Protein AF-A0A0N8HDE0-F1 (afdb_monomer_lite)

Organism: Pseudomonas putida (NCBI:txid303)

Sequence (172 aa):
MARAAINILGDGSIINITSIGKADITVEHPSPGQYLVVGTLGMCPPPEGWGYVINQMDAGATVATSFADGVLLVSVAKDGEPADLLHSITLHVSVEDLPPPDLPPPQEPEPADALALAHAEIAQRRAVADAAIIPLQDAVDLGIATDAEVGLMTEWKLYRVALNRLPDQPGF

Foldseek 3Di:
DWKKKWKAWLVRDTPDIDTQADDPWGWDDPDAQKIKIAQFPEADDPPRGDFKDADPQQVQKDWDWDDDPRIIIIGIDHPRHRHTHPTIMMTITHHHHHDDPPDPDPPPPPPPPVVVVLVVVLVVLLVVLVVLLVVLVVCVVVVNHDPVSVVVNVVSVVVNVVSVCVVVDPPD

Radius of gyration: 37.99 Å; chains: 1; bounding box: 84×32×85 Å

InterPro domains:
  IPR003458 Bacteriophage T4, Gp38, tail fibre assembly [PF02413] (108-166)

Structure (mmCIF, N/CA/C/O backbone):
data_AF-A0A0N8HDE0-F1
#
_entry.id   AF-A0A0N8HDE0-F1
#
loop_
_atom_site.group_PDB
_atom_site.id
_atom_site.type_symbol
_atom_site.label_atom_id
_atom_site.label_alt_id
_atom_site.label_comp_id
_atom_site.label_asym_id
_atom_site.label_entity_id
_atom_site.label_seq_id
_atom_site.pdbx_PDB_ins_code
_atom_site.Cartn_x
_atom_site.Cartn_y
_atom_site.Cartn_z
_atom_site.occupancy
_atom_site.B_iso_or_equiv
_atom_site.auth_seq_id
_atom_site.auth_comp_id
_atom_site.auth_asym_id
_atom_site.auth_atom_id
_atom_site.pdbx_PDB_model_num
ATOM 1 N N . MET A 1 1 ? -13.502 -5.953 2.171 1.00 86.94 1 MET A N 1
ATOM 2 C CA . MET A 1 1 ? -13.744 -5.554 3.568 1.00 86.94 1 MET A CA 1
ATOM 3 C C . MET A 1 1 ? -12.411 -5.592 4.274 1.00 86.94 1 MET A C 1
ATOM 5 O O . MET A 1 1 ? -11.673 -6.561 4.106 1.00 86.94 1 MET A O 1
ATOM 9 N N . ALA A 1 2 ? -12.109 -4.548 5.030 1.00 94.00 2 ALA A N 1
ATOM 10 C CA . ALA A 1 2 ? -10.831 -4.370 5.696 1.00 94.00 2 ALA A CA 1
ATOM 11 C C . ALA A 1 2 ? -11.003 -4.621 7.198 1.00 94.00 2 ALA A C 1
ATOM 13 O O . ALA A 1 2 ? -12.112 -4.525 7.725 1.00 94.00 2 ALA A O 1
ATOM 14 N N . ARG A 1 3 ? -9.915 -4.934 7.905 1.00 96.38 3 ARG A N 1
ATOM 15 C CA . ARG A 1 3 ? -9.951 -5.073 9.367 1.00 96.38 3 ARG A CA 1
ATOM 16 C C . ARG A 1 3 ? -9.748 -3.724 10.054 1.00 96.38 3 ARG A C 1
ATOM 18 O O . ARG A 1 3 ? -8.914 -2.921 9.630 1.00 96.38 3 ARG A O 1
ATOM 25 N N . ALA A 1 4 ? -10.434 -3.532 11.169 1.00 97.56 4 ALA A N 1
ATOM 26 C CA . ALA A 1 4 ? -10.153 -2.475 12.122 1.00 97.56 4 ALA A CA 1
ATOM 27 C C . ALA A 1 4 ? -10.125 -3.039 13.546 1.00 97.56 4 ALA A C 1
ATOM 29 O O . ALA A 1 4 ? -10.842 -3.982 13.876 1.00 97.56 4 ALA A O 1
ATOM 30 N N . ALA A 1 5 ? -9.280 -2.451 14.385 1.00 97.50 5 ALA A N 1
ATOM 31 C CA . ALA A 1 5 ? -9.279 -2.656 15.822 1.00 97.50 5 ALA A CA 1
ATOM 32 C C . ALA A 1 5 ? -9.761 -1.368 16.495 1.00 97.50 5 ALA A C 1
ATOM 34 O O . ALA A 1 5 ? -9.194 -0.299 16.256 1.00 97.50 5 ALA A O 1
ATOM 35 N N . ILE A 1 6 ? -10.802 -1.467 17.317 1.00 97.88 6 ILE A N 1
ATOM 36 C CA . ILE A 1 6 ? -11.369 -0.339 18.065 1.00 97.88 6 ILE A CA 1
ATOM 37 C C . ILE A 1 6 ? -11.147 -0.611 19.541 1.00 97.88 6 ILE A C 1
ATOM 39 O O . ILE A 1 6 ? -11.525 -1.678 20.016 1.00 97.88 6 ILE A O 1
ATOM 43 N N . ASN A 1 7 ? -10.571 0.343 20.267 1.00 97.94 7 ASN A N 1
ATOM 44 C CA . ASN A 1 7 ? -10.440 0.246 21.715 1.00 97.94 7 ASN A CA 1
ATOM 45 C C . ASN A 1 7 ? -11.436 1.196 22.393 1.00 97.94 7 ASN A C 1
ATOM 47 O O . ASN A 1 7 ? -11.381 2.406 22.164 1.00 97.94 7 ASN A O 1
ATOM 51 N N . ILE A 1 8 ? -12.347 0.640 23.189 1.00 97.75 8 ILE A N 1
ATOM 52 C CA . ILE A 1 8 ? -13.500 1.320 23.788 1.00 97.75 8 ILE A CA 1
ATOM 53 C C . ILE A 1 8 ? -13.376 1.241 25.313 1.00 97.75 8 ILE A C 1
ATOM 55 O O . ILE A 1 8 ? -13.106 0.168 25.854 1.00 97.75 8 ILE A O 1
ATOM 59 N N . LEU A 1 9 ? -13.559 2.368 25.998 1.00 97.75 9 LEU A N 1
ATOM 60 C CA . LEU A 1 9 ? -13.612 2.457 27.457 1.00 97.75 9 LEU A CA 1
ATOM 61 C C . LEU A 1 9 ? -14.966 1.995 28.007 1.00 97.75 9 LEU A C 1
ATOM 63 O O . LEU A 1 9 ? -15.966 1.938 27.295 1.00 97.75 9 LEU A O 1
ATOM 67 N N . GLY A 1 10 ? -15.010 1.718 29.308 1.00 94.75 10 GLY A N 1
ATOM 68 C CA . GLY A 1 10 ? -16.243 1.341 30.002 1.00 94.75 10 GLY A CA 1
ATOM 69 C C . GLY A 1 10 ? -17.391 2.342 29.908 1.00 94.75 10 GLY A C 1
ATOM 70 O O . GLY A 1 10 ? -18.542 1.926 29.907 1.00 94.75 10 GLY A O 1
ATOM 71 N N . ASP A 1 11 ? -17.096 3.631 29.749 1.00 95.62 11 ASP A N 1
ATOM 72 C CA . ASP A 1 11 ? -18.089 4.695 29.553 1.00 95.62 11 ASP A CA 1
ATOM 73 C C . ASP A 1 11 ? -18.560 4.840 28.088 1.00 95.62 11 ASP A C 1
ATOM 75 O O . ASP A 1 11 ? -19.358 5.722 27.776 1.00 95.62 11 ASP A O 1
ATOM 79 N N . GLY A 1 12 ? -18.050 3.997 27.182 1.00 94.75 12 GLY A N 1
ATOM 80 C CA . GLY A 1 12 ? -18.337 4.026 25.748 1.00 94.75 12 GLY A CA 1
ATOM 81 C C . GLY A 1 12 ? -17.418 4.933 24.927 1.00 94.75 12 GLY A C 1
ATOM 82 O O . GLY A 1 12 ? -17.517 4.939 23.700 1.00 94.75 12 GLY A O 1
ATOM 83 N N . SER A 1 13 ? -16.495 5.666 25.556 1.00 97.19 13 SER A N 1
ATOM 84 C CA . SER A 1 13 ? -15.549 6.528 24.845 1.00 97.19 13 SER A CA 1
ATOM 85 C C . SER A 1 13 ? -14.546 5.707 24.025 1.00 97.19 13 SER A C 1
ATOM 87 O O . SER A 1 13 ? -13.950 4.746 24.513 1.00 97.19 13 SER A O 1
ATOM 89 N N . ILE A 1 14 ? -14.297 6.110 22.777 1.00 97.81 14 ILE A N 1
ATOM 90 C CA . ILE A 1 14 ? -13.273 5.488 21.926 1.00 97.81 14 ILE A CA 1
ATOM 91 C C . ILE A 1 14 ? -11.894 6.047 22.300 1.00 97.81 14 ILE A C 1
ATOM 93 O O . ILE A 1 14 ? -11.665 7.252 22.224 1.00 97.81 14 ILE A O 1
ATOM 97 N N . ILE A 1 15 ? -10.950 5.169 22.649 1.00 96.88 15 ILE A N 1
ATOM 98 C CA . ILE A 1 15 ? -9.550 5.541 22.915 1.00 96.88 15 ILE A CA 1
ATOM 99 C C . ILE A 1 15 ? -8.810 5.767 21.598 1.00 96.88 15 ILE A C 1
ATOM 101 O O . ILE A 1 15 ? -8.113 6.762 21.420 1.00 96.88 15 ILE A O 1
ATOM 105 N N . ASN A 1 16 ? -8.901 4.790 20.696 1.00 97.69 16 ASN A N 1
ATOM 106 C CA . ASN A 1 16 ? -8.298 4.841 19.372 1.00 97.69 16 ASN A CA 1
ATOM 107 C C . ASN A 1 16 ? -8.962 3.833 18.429 1.00 97.69 16 ASN A C 1
ATOM 109 O O . ASN A 1 16 ? -9.565 2.848 18.864 1.00 97.69 16 ASN A O 1
ATOM 113 N N . ILE A 1 17 ? -8.790 4.088 17.134 1.00 97.75 17 ILE A N 1
ATOM 114 C CA . ILE A 1 17 ? -9.166 3.193 16.043 1.00 97.75 17 ILE A CA 1
ATOM 115 C C . ILE A 1 17 ? -7.909 2.948 15.213 1.00 97.75 17 ILE A C 1
ATOM 117 O O . ILE A 1 17 ? -7.286 3.889 14.724 1.00 97.75 17 ILE A O 1
ATOM 121 N N . THR A 1 18 ? -7.549 1.681 15.030 1.00 97.31 18 THR A N 1
ATOM 122 C CA . THR A 1 18 ? -6.511 1.258 14.085 1.00 97.31 18 THR A CA 1
ATOM 123 C C . THR A 1 18 ? -7.186 0.538 12.925 1.00 97.31 18 THR A C 1
ATOM 125 O O . THR A 1 18 ? -7.630 -0.595 13.090 1.00 97.31 18 THR A O 1
ATOM 128 N N . SER A 1 19 ? -7.278 1.174 11.757 1.00 96.50 19 SER A N 1
ATOM 129 C CA . SER A 1 19 ? -7.999 0.643 10.591 1.00 96.50 19 SER A CA 1
ATOM 130 C C . SER A 1 19 ? -7.117 0.608 9.344 1.00 96.50 19 SER A C 1
ATOM 132 O O . SER A 1 19 ? -6.307 1.508 9.131 1.00 96.50 19 SER A O 1
ATOM 134 N N . ILE A 1 20 ? -7.293 -0.427 8.518 1.00 94.94 20 ILE A N 1
ATOM 135 C CA . ILE A 1 20 ? -6.782 -0.475 7.134 1.00 94.94 20 ILE A CA 1
ATOM 136 C C . ILE A 1 20 ? -7.874 -0.155 6.093 1.00 94.94 20 ILE A C 1
ATOM 138 O O . ILE A 1 20 ? -7.618 -0.218 4.894 1.00 94.94 20 ILE A O 1
ATOM 142 N N . GLY A 1 21 ? -9.089 0.160 6.546 1.00 95.06 21 GLY A N 1
ATOM 143 C CA . GLY A 1 21 ? -10.229 0.574 5.727 1.00 95.06 21 GLY A CA 1
ATOM 144 C C . GLY A 1 21 ? -10.769 1.932 6.174 1.00 95.06 21 GLY A C 1
ATOM 145 O O . GLY A 1 21 ? -10.046 2.736 6.767 1.00 95.06 21 GLY A O 1
ATOM 146 N N . LYS A 1 22 ? -12.056 2.188 5.922 1.00 94.81 22 LYS A N 1
ATOM 147 C CA . LYS A 1 22 ? -12.746 3.345 6.506 1.00 94.81 22 LYS A CA 1
ATOM 148 C C . LYS A 1 22 ? -12.681 3.291 8.037 1.00 94.81 22 LYS A C 1
ATOM 150 O O . LYS A 1 22 ? -12.619 2.216 8.637 1.00 94.81 22 LYS A O 1
ATOM 155 N N . ALA A 1 23 ? -12.657 4.461 8.665 1.00 93.88 23 ALA A N 1
ATOM 156 C CA . ALA A 1 23 ? -12.515 4.610 10.116 1.00 93.88 23 ALA A CA 1
ATOM 157 C C . ALA A 1 23 ? -13.591 5.526 10.725 1.00 93.88 23 ALA A C 1
ATOM 159 O O . ALA A 1 23 ? -13.436 5.987 11.853 1.00 93.88 23 ALA A O 1
ATOM 160 N N . ASP A 1 24 ? -14.682 5.766 9.991 1.00 95.12 24 ASP A N 1
ATOM 161 C CA . ASP A 1 24 ? -15.841 6.540 10.441 1.00 95.12 24 ASP A CA 1
ATOM 162 C C . ASP A 1 24 ? -16.698 5.686 11.390 1.00 95.12 24 ASP A C 1
ATOM 164 O O . ASP A 1 24 ? -17.777 5.216 11.034 1.00 95.12 24 ASP A O 1
ATOM 168 N N . ILE A 1 25 ? -16.161 5.411 12.580 1.00 96.81 25 ILE A N 1
ATOM 169 C CA . ILE A 1 25 ? -16.761 4.524 13.578 1.00 96.81 25 ILE A CA 1
ATOM 170 C C . ILE A 1 25 ? -17.173 5.339 14.798 1.00 96.81 25 ILE A C 1
ATOM 172 O O . ILE A 1 25 ? -16.383 6.118 15.333 1.00 96.81 25 ILE A O 1
ATOM 176 N N . THR A 1 26 ? -18.400 5.128 15.261 1.00 97.62 26 THR A N 1
ATOM 177 C CA . THR A 1 26 ? -18.936 5.753 16.472 1.00 97.62 26 THR A CA 1
ATOM 178 C C . THR A 1 26 ? -19.421 4.692 17.449 1.00 97.62 26 THR A C 1
ATOM 180 O O . THR A 1 26 ? -19.743 3.567 17.065 1.00 97.62 26 THR A O 1
ATOM 183 N N . VAL A 1 27 ? -19.446 5.049 18.732 1.00 97.88 27 VAL A N 1
ATOM 184 C CA . VAL A 1 27 ? -19.963 4.193 19.800 1.00 97.88 27 VAL A CA 1
ATOM 185 C C . VAL A 1 27 ? -21.004 4.980 20.578 1.00 97.88 27 VAL A C 1
ATOM 187 O O . VAL A 1 27 ? -20.720 6.075 21.059 1.00 97.88 27 VAL A O 1
ATOM 190 N N . GLU A 1 28 ? -22.202 4.419 20.701 1.00 97.31 28 GLU A N 1
ATOM 191 C CA . GLU A 1 28 ? -23.229 4.908 21.617 1.00 97.31 28 GLU A CA 1
ATOM 192 C C . GLU A 1 28 ? -23.335 3.972 22.821 1.00 97.31 28 GLU A C 1
ATOM 194 O O . GLU A 1 28 ? -23.277 2.749 22.688 1.00 97.31 28 GLU A O 1
ATOM 199 N N . HIS A 1 29 ? -23.519 4.553 24.003 1.00 96.44 29 HIS A N 1
ATOM 200 C CA . HIS A 1 29 ? -23.634 3.824 25.259 1.00 96.44 29 HIS A CA 1
ATOM 201 C C . HIS A 1 29 ? -24.978 4.159 25.933 1.00 96.44 29 HIS A C 1
ATOM 203 O O . HIS A 1 29 ? -25.057 5.089 26.738 1.00 96.44 29 HIS A O 1
ATOM 209 N N . PRO A 1 30 ? -26.078 3.481 25.546 1.00 95.81 30 PRO A N 1
ATOM 210 C CA . PRO A 1 30 ? -27.426 3.847 25.989 1.00 95.81 30 PRO A CA 1
ATOM 211 C C . PRO A 1 30 ? -27.754 3.406 27.423 1.00 95.81 30 PRO A C 1
ATOM 213 O O . PRO A 1 30 ? -28.665 3.956 28.043 1.00 95.81 30 PRO A O 1
ATOM 216 N N . SER A 1 31 ? -27.068 2.388 27.943 1.00 95.4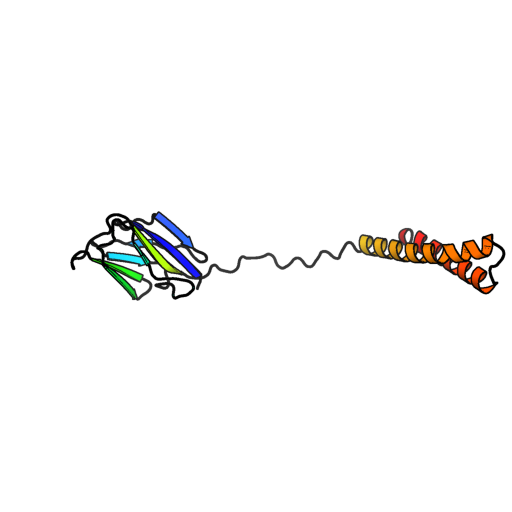4 31 SER A N 1
ATOM 217 C CA . SER A 1 31 ? -27.312 1.826 29.273 1.00 95.44 31 SER A CA 1
ATOM 218 C C . SER A 1 31 ? -26.120 0.982 29.727 1.00 95.44 31 SER A C 1
ATOM 220 O O . SER A 1 31 ? -25.397 0.491 28.856 1.00 95.44 31 SER A O 1
ATOM 222 N N . PRO A 1 32 ? -25.979 0.705 31.037 1.00 95.69 32 PRO A N 1
ATOM 223 C CA . PRO A 1 32 ? -24.890 -0.113 31.555 1.00 95.69 32 PRO A CA 1
ATOM 224 C C . PRO A 1 32 ? -24.714 -1.431 30.800 1.00 95.69 32 PRO A C 1
ATOM 226 O O . PRO A 1 32 ? -25.682 -2.154 30.541 1.00 95.69 32 PRO A O 1
ATOM 229 N N . GLY A 1 33 ? -23.474 -1.722 30.425 1.00 94.50 33 GLY A N 1
ATOM 230 C CA . GLY A 1 33 ? -23.085 -2.918 29.698 1.00 94.50 33 GLY A CA 1
ATOM 231 C C . GLY A 1 33 ? -23.576 -2.982 28.252 1.00 94.50 33 GLY A C 1
ATOM 232 O O . GLY A 1 33 ? -23.495 -4.046 27.657 1.00 94.50 33 GLY A O 1
ATOM 233 N N . GLN A 1 34 ? -24.106 -1.911 27.658 1.00 97.50 34 GLN A N 1
ATOM 234 C CA . GLN A 1 34 ? -24.530 -1.905 26.252 1.00 97.50 34 GLN A CA 1
ATOM 235 C C . GLN A 1 34 ? -23.701 -0.900 25.455 1.00 97.50 34 GLN A C 1
ATOM 237 O O . GLN A 1 34 ? -23.714 0.293 25.750 1.00 97.50 34 GLN A O 1
ATOM 242 N N . TYR A 1 35 ? -23.014 -1.373 24.419 1.00 97.94 35 TYR A N 1
ATOM 243 C CA . TYR A 1 35 ? -22.215 -0.542 23.520 1.00 97.94 35 TYR A CA 1
ATOM 244 C C . TYR A 1 35 ? -22.668 -0.790 22.081 1.00 97.94 35 TYR A C 1
ATOM 246 O O . TYR A 1 35 ? -22.555 -1.903 21.566 1.00 97.94 35 TYR A O 1
ATOM 254 N N . LEU A 1 36 ? -23.211 0.240 21.437 1.00 98.06 36 LEU A N 1
ATOM 255 C CA . LEU A 1 36 ? -23.675 0.203 20.054 1.00 98.06 36 LEU A CA 1
ATOM 256 C C . LEU A 1 36 ? -22.585 0.777 19.155 1.00 98.06 36 LEU A C 1
ATOM 258 O O . LEU A 1 36 ? -22.363 1.985 19.139 1.00 98.06 36 LEU A O 1
ATOM 262 N N . VAL A 1 37 ? -21.896 -0.086 18.417 1.00 98.06 37 VAL A N 1
ATOM 263 C CA . VAL A 1 37 ? -20.796 0.308 17.534 1.00 98.06 37 VAL A CA 1
ATOM 264 C C . VAL A 1 37 ? -21.316 0.438 16.103 1.00 98.06 37 VAL A C 1
ATOM 266 O O . VAL A 1 37 ? -21.734 -0.545 15.488 1.00 98.06 37 VAL A O 1
ATOM 269 N N . VAL A 1 38 ? -21.282 1.653 15.562 1.00 97.88 38 VAL A N 1
ATOM 270 C CA . VAL A 1 38 ? -21.808 2.009 14.234 1.00 97.88 38 VAL A CA 1
ATOM 271 C C . VAL A 1 38 ? -20.654 2.338 13.289 1.00 97.88 38 VAL A C 1
ATOM 273 O O . VAL A 1 38 ? -19.597 2.778 13.728 1.00 97.88 38 VAL A O 1
ATOM 276 N N . GLY A 1 39 ? -20.834 2.107 11.985 1.00 96.00 39 GLY A N 1
ATOM 277 C CA . GLY A 1 39 ? -19.775 2.301 10.982 1.00 96.00 39 GLY A CA 1
ATOM 278 C C . GLY A 1 39 ? -18.890 1.066 10.779 1.00 96.00 39 GLY A C 1
ATOM 279 O O . GLY A 1 39 ? -17.828 1.142 10.165 1.00 96.00 39 GLY A O 1
ATOM 280 N N . THR A 1 40 ? -19.337 -0.086 11.286 1.00 97.06 40 THR A N 1
ATOM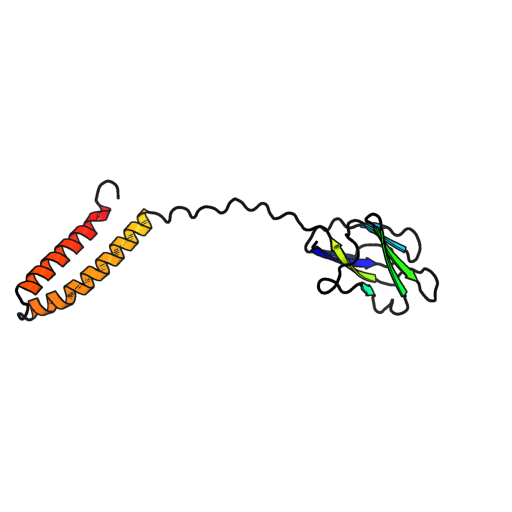 281 C CA . THR A 1 40 ? -18.688 -1.389 11.094 1.00 97.06 40 THR A CA 1
ATOM 282 C C . THR A 1 40 ? -19.561 -2.308 10.242 1.00 97.06 40 THR A C 1
ATOM 284 O O . THR A 1 40 ? -20.758 -2.090 10.074 1.00 97.06 40 THR A O 1
ATOM 287 N N . LEU A 1 41 ? -18.957 -3.374 9.726 1.00 97.38 41 LEU A N 1
ATOM 288 C CA . LEU A 1 41 ? -19.612 -4.486 9.037 1.00 97.38 41 LEU A CA 1
ATOM 289 C C . LEU A 1 41 ? -19.718 -5.719 9.959 1.00 97.38 41 LEU A C 1
ATOM 291 O O . LEU A 1 41 ? -19.732 -6.853 9.484 1.00 97.38 41 LEU A O 1
ATOM 295 N N . GLY A 1 42 ? -19.738 -5.498 11.279 1.00 97.00 42 GLY A N 1
ATOM 296 C CA . GLY A 1 42 ? -19.736 -6.543 12.301 1.00 97.00 42 GLY A CA 1
ATOM 297 C C . GLY A 1 42 ? -18.336 -7.018 12.702 1.00 97.00 42 GLY A C 1
ATOM 298 O O . GLY A 1 42 ? -17.326 -6.378 12.404 1.00 97.00 42 GLY A O 1
ATOM 299 N N . MET A 1 43 ? -18.273 -8.148 13.414 1.00 97.44 43 MET A N 1
ATOM 300 C CA . MET A 1 43 ? -17.009 -8.732 13.881 1.00 97.44 43 MET A CA 1
ATOM 301 C C . MET A 1 43 ? -16.156 -9.226 12.708 1.00 97.44 43 MET A C 1
ATOM 303 O O . MET A 1 43 ? -16.660 -9.861 11.781 1.00 97.44 43 MET A O 1
ATOM 307 N N . CYS A 1 44 ? -14.850 -8.970 12.769 1.00 97.31 44 CYS A N 1
ATOM 308 C CA . CYS A 1 44 ? -13.910 -9.439 11.759 1.00 97.31 44 CYS A CA 1
ATOM 309 C C . CYS A 1 44 ? -13.645 -10.944 11.946 1.00 97.31 44 CYS A C 1
ATOM 311 O O . CYS A 1 44 ? -13.228 -11.345 13.041 1.00 97.31 44 CYS A O 1
ATOM 313 N N . PRO A 1 45 ? -13.889 -11.787 10.927 1.00 94.69 45 PRO A N 1
ATOM 314 C CA . PRO A 1 45 ? -13.660 -13.222 11.028 1.00 94.69 45 PRO A CA 1
ATOM 315 C C . PRO A 1 45 ? -12.156 -13.569 11.011 1.00 94.69 45 PRO A C 1
ATOM 317 O O . PRO A 1 45 ? -11.346 -12.779 10.527 1.00 94.69 45 PRO A O 1
ATOM 320 N N . PRO A 1 46 ? -11.759 -14.756 11.504 1.00 93.31 46 PRO A N 1
ATOM 321 C CA . PRO A 1 46 ? -10.396 -15.262 11.342 1.00 93.31 46 PRO A CA 1
ATOM 322 C C . PRO A 1 46 ? -10.036 -15.540 9.869 1.00 93.31 46 PRO A C 1
ATOM 324 O O . PRO A 1 46 ? -10.904 -16.017 9.132 1.00 93.31 46 PRO A O 1
ATOM 327 N N . PRO A 1 47 ? -8.758 -15.375 9.462 1.00 93.25 47 PRO A N 1
ATOM 328 C CA . PRO A 1 47 ? -7.602 -14.992 10.286 1.00 93.25 47 PRO A CA 1
ATOM 329 C C . PRO A 1 47 ? -7.439 -13.481 10.530 1.00 93.25 47 PRO A C 1
ATOM 331 O O . PRO A 1 47 ? -6.573 -13.089 11.312 1.00 93.25 47 PRO A O 1
ATOM 334 N N . GLU A 1 48 ? -8.225 -12.623 9.880 1.00 90.88 48 GLU A N 1
ATOM 335 C CA . GLU A 1 48 ? -8.062 -11.165 9.940 1.00 90.88 48 GLU A CA 1
ATOM 336 C C . GLU A 1 48 ? -8.495 -10.562 11.289 1.00 90.88 48 GLU A C 1
ATOM 338 O O . GLU A 1 48 ? -7.983 -9.513 11.702 1.00 90.88 48 GLU A O 1
ATOM 343 N N . GLY A 1 49 ? -9.398 -11.243 11.997 1.00 89.88 49 GLY A N 1
ATOM 344 C CA . GLY A 1 49 ? -9.850 -10.913 13.342 1.0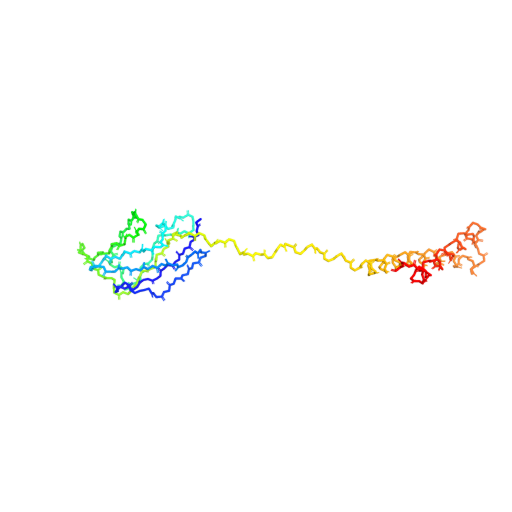0 89.88 49 GLY A CA 1
ATOM 345 C C . GLY A 1 49 ? -9.920 -12.121 14.274 1.00 89.88 49 GLY A C 1
ATOM 346 O O . GLY A 1 49 ? -9.934 -13.275 13.856 1.00 89.88 49 GLY A O 1
ATOM 347 N N . TRP A 1 50 ? -9.959 -11.842 15.574 1.00 93.38 50 TRP A N 1
ATOM 348 C CA . TRP A 1 50 ? -10.005 -12.854 16.638 1.00 93.38 50 TRP A CA 1
ATOM 349 C C . TRP A 1 50 ? -11.071 -12.545 17.695 1.00 93.38 50 TRP A C 1
ATOM 351 O O . TRP A 1 50 ? -10.971 -12.965 18.845 1.00 93.38 50 TRP A O 1
ATOM 361 N N . GLY A 1 51 ? -12.105 -11.796 17.311 1.00 95.44 51 GLY A N 1
ATOM 362 C CA . GLY A 1 51 ? -13.162 -11.387 18.225 1.00 95.44 51 GLY A CA 1
ATOM 363 C C . GLY A 1 51 ? -12.767 -10.148 19.024 1.00 95.44 51 GLY A C 1
ATOM 364 O O . GLY A 1 51 ? -12.617 -9.065 18.463 1.00 95.44 51 GLY A O 1
ATOM 365 N N . TYR A 1 52 ? -12.635 -10.292 20.338 1.00 96.44 52 TYR A N 1
ATOM 366 C CA . TYR A 1 52 ? -12.374 -9.176 21.240 1.00 96.44 52 TYR A CA 1
ATOM 367 C C . TYR A 1 52 ? -11.357 -9.541 22.323 1.00 96.44 52 TYR A C 1
ATOM 369 O O . TYR A 1 52 ? -11.128 -10.712 22.621 1.00 96.44 52 TYR A O 1
ATOM 377 N N . VAL A 1 53 ? -10.760 -8.520 22.932 1.00 96.31 53 VAL A N 1
ATOM 378 C CA . VAL A 1 53 ? -9.855 -8.638 24.079 1.00 96.31 53 VAL A CA 1
ATOM 379 C C . VAL A 1 53 ? -10.301 -7.640 25.139 1.00 96.31 53 VAL A C 1
ATOM 381 O O . VAL A 1 53 ? -10.404 -6.453 24.849 1.00 96.31 53 VAL A O 1
ATOM 384 N N . ILE A 1 54 ? -10.563 -8.105 26.357 1.00 96.31 54 ILE A N 1
ATOM 385 C CA . ILE A 1 54 ? -10.894 -7.245 27.503 1.00 96.31 54 ILE A CA 1
ATOM 386 C C . ILE A 1 54 ? -9.650 -6.981 28.349 1.00 96.31 54 ILE A C 1
ATOM 388 O O . ILE A 1 54 ? -8.739 -7.813 28.408 1.00 96.31 54 ILE A O 1
ATOM 392 N N . ASN A 1 55 ? -9.599 -5.829 29.013 1.00 96.75 55 ASN A N 1
ATOM 393 C CA . ASN A 1 55 ? -8.530 -5.538 29.958 1.00 96.75 55 ASN A CA 1
ATOM 394 C C . ASN A 1 55 ? -8.544 -6.529 31.140 1.00 96.75 55 ASN A C 1
ATOM 396 O O . ASN A 1 55 ? -9.588 -7.043 31.531 1.00 96.75 55 ASN A O 1
ATOM 400 N N . GLN A 1 56 ? -7.388 -6.774 31.765 1.00 95.44 56 GLN A N 1
ATOM 401 C CA . GLN A 1 56 ? -7.284 -7.665 32.925 1.00 95.44 56 GLN A CA 1
ATOM 402 C C . GLN A 1 56 ? -8.152 -7.214 34.114 1.00 95.44 56 GLN A C 1
ATOM 404 O O . GLN A 1 56 ? -8.638 -8.060 34.864 1.00 95.44 56 GLN A O 1
ATOM 409 N N . MET A 1 57 ? -8.381 -5.906 34.281 1.00 94.44 57 MET A N 1
ATOM 410 C CA . MET A 1 57 ? -9.306 -5.386 35.299 1.00 94.44 57 MET A CA 1
ATOM 411 C C . MET A 1 57 ? -10.751 -5.859 35.080 1.00 94.44 57 MET A C 1
ATOM 413 O O . MET A 1 57 ? -11.523 -5.936 36.034 1.00 94.44 57 MET A O 1
ATOM 417 N N . ASP A 1 58 ? -11.081 -6.250 33.851 1.00 94.69 58 ASP A N 1
ATOM 418 C CA . ASP A 1 58 ? -12.405 -6.675 33.412 1.00 94.69 58 ASP A CA 1
ATOM 419 C C . ASP A 1 58 ? -12.549 -8.200 33.319 1.00 94.69 58 ASP A C 1
ATOM 421 O O . ASP A 1 58 ? -13.575 -8.682 32.862 1.00 94.69 58 ASP A O 1
ATOM 425 N N . ALA A 1 59 ? -11.572 -8.992 33.780 1.00 89.56 59 ALA A N 1
ATOM 426 C CA . ALA A 1 59 ? -11.518 -10.448 33.565 1.00 89.56 59 ALA A CA 1
ATOM 427 C C . ALA A 1 59 ? -12.737 -11.263 34.067 1.00 89.56 59 ALA A C 1
ATOM 429 O O . ALA A 1 59 ? -12.879 -12.428 33.704 1.00 89.56 59 ALA A O 1
ATOM 430 N N . GLY A 1 60 ? -13.604 -10.679 34.903 1.00 89.56 60 GLY A N 1
ATOM 431 C CA . GLY A 1 60 ? -14.867 -11.283 35.354 1.00 89.56 60 GLY A CA 1
ATOM 432 C C . GLY A 1 60 ? -16.097 -10.907 34.517 1.00 89.56 60 GLY A C 1
ATOM 433 O O . GLY A 1 60 ? -17.199 -11.345 34.834 1.00 89.56 60 GLY A O 1
ATOM 434 N N . ALA A 1 61 ? -15.934 -10.073 33.491 1.00 93.75 61 ALA A N 1
ATOM 435 C CA . ALA A 1 61 ? -17.007 -9.667 32.602 1.00 93.75 61 ALA A CA 1
ATOM 436 C C . ALA A 1 61 ? -17.225 -10.708 31.496 1.00 93.75 61 ALA A C 1
ATOM 438 O O . ALA A 1 61 ? -16.290 -11.230 30.886 1.00 93.75 61 ALA A O 1
ATOM 439 N N . THR A 1 62 ? -18.489 -10.984 31.216 1.00 96.19 62 THR A N 1
ATOM 440 C CA . THR A 1 62 ? -18.936 -11.764 30.063 1.00 96.19 62 THR A CA 1
ATOM 441 C C . THR A 1 62 ? -19.331 -10.807 28.952 1.00 96.19 62 THR A C 1
ATOM 443 O O . THR A 1 62 ? -19.972 -9.793 29.217 1.00 96.19 62 THR A O 1
ATOM 446 N N . VAL A 1 63 ? -18.933 -11.111 27.717 1.00 97.00 63 VAL A N 1
ATOM 447 C CA . VAL A 1 63 ? -19.211 -10.265 26.553 1.00 97.00 63 VAL A CA 1
ATOM 448 C C . VAL A 1 63 ? -19.948 -11.090 25.507 1.00 97.00 63 VAL A C 1
ATOM 450 O O . VAL A 1 63 ? -19.505 -12.176 25.134 1.00 97.00 63 VAL A O 1
ATOM 453 N N . ALA A 1 64 ? -21.064 -10.563 25.023 1.00 96.75 64 ALA A N 1
ATOM 454 C CA . ALA A 1 64 ? -21.813 -11.089 23.894 1.00 96.75 64 ALA A CA 1
ATOM 455 C C . ALA A 1 64 ? -21.828 -10.047 22.773 1.00 96.75 64 ALA A C 1
ATOM 457 O O . ALA A 1 64 ? -21.900 -8.847 23.031 1.00 96.75 64 ALA A O 1
ATOM 458 N N . THR A 1 65 ? -21.764 -10.500 21.521 1.00 97.00 65 THR A N 1
ATOM 459 C CA . THR A 1 65 ? -21.817 -9.612 20.353 1.00 97.00 65 THR A CA 1
ATOM 460 C C . THR A 1 65 ? -22.927 -10.049 19.409 1.00 97.00 65 THR A C 1
ATOM 462 O O . THR A 1 65 ? -23.160 -11.243 19.220 1.00 97.00 65 THR A O 1
ATOM 465 N N . SER A 1 66 ? -23.624 -9.082 18.823 1.00 97.12 66 SER A N 1
ATOM 466 C CA . SER A 1 66 ? -24.611 -9.313 17.770 1.00 97.12 66 SER A CA 1
ATOM 467 C C . SER A 1 66 ? -24.552 -8.172 16.764 1.00 97.12 66 SER A C 1
ATOM 469 O O . SER A 1 66 ? -24.295 -7.031 17.135 1.00 97.12 66 SER A O 1
ATOM 471 N N . PHE A 1 67 ? -24.746 -8.476 15.486 1.00 97.75 67 PHE A N 1
ATOM 472 C CA . PHE A 1 67 ? -24.718 -7.478 14.424 1.00 97.75 67 PHE A CA 1
ATOM 473 C C . PHE A 1 67 ? -26.033 -7.522 13.657 1.00 97.75 67 PHE A C 1
ATOM 475 O O . PHE A 1 67 ? -26.408 -8.574 13.137 1.00 97.75 67 PHE A O 1
ATOM 482 N N . ALA A 1 68 ? -26.725 -6.390 13.605 1.00 96.75 68 ALA A N 1
ATOM 483 C CA . ALA A 1 68 ? -27.971 -6.224 12.871 1.00 96.75 68 ALA A CA 1
ATOM 484 C C . ALA A 1 68 ? -28.086 -4.775 12.392 1.00 96.75 68 ALA A C 1
ATOM 486 O O . ALA A 1 68 ? -27.671 -3.856 13.093 1.00 96.75 68 ALA A O 1
ATOM 487 N N . ASP A 1 69 ? -28.624 -4.581 11.187 1.00 95.25 69 ASP A N 1
ATOM 488 C CA . ASP A 1 69 ? -28.950 -3.260 10.631 1.00 95.25 69 ASP A CA 1
ATOM 489 C C . ASP A 1 69 ? -27.805 -2.224 10.694 1.00 95.25 69 ASP A C 1
ATOM 491 O O . ASP A 1 69 ? -28.027 -1.036 10.906 1.00 95.25 69 ASP A O 1
ATOM 495 N N . GLY A 1 70 ? -26.555 -2.671 10.506 1.00 94.94 70 GLY A N 1
ATOM 496 C CA . GLY A 1 70 ? -25.371 -1.798 10.515 1.00 94.94 70 GLY A CA 1
ATOM 497 C C . GLY A 1 70 ? -24.856 -1.417 11.907 1.00 94.94 70 GLY A C 1
ATOM 498 O O . GLY A 1 70 ? -23.917 -0.628 12.014 1.00 94.94 70 GLY A O 1
ATOM 499 N N . VAL A 1 71 ? -25.434 -1.990 12.965 1.00 97.56 71 VAL A N 1
ATOM 500 C CA . VAL A 1 71 ? -25.035 -1.766 14.356 1.00 97.56 71 VAL A CA 1
ATOM 501 C C . VAL A 1 71 ? -24.462 -3.054 14.936 1.00 97.56 71 VAL A C 1
ATOM 503 O O . VAL A 1 71 ? -25.121 -4.096 14.970 1.00 97.56 71 VAL A O 1
ATOM 506 N N . LEU A 1 72 ? -23.221 -2.984 15.412 1.00 97.94 72 LEU A N 1
ATOM 507 C CA . LEU A 1 72 ? -22.603 -4.035 16.211 1.00 97.94 72 LEU A CA 1
ATOM 508 C C . LEU A 1 72 ? -22.911 -3.756 17.678 1.00 97.94 72 LEU A C 1
ATOM 510 O O . LEU A 1 72 ? -22.298 -2.895 18.305 1.00 97.94 72 LEU A O 1
ATOM 514 N N . LEU A 1 73 ? -23.869 -4.498 18.217 1.00 97.94 73 LEU A N 1
ATOM 515 C CA . LEU A 1 73 ? -24.181 -4.473 19.630 1.00 97.94 73 LEU A CA 1
ATOM 516 C C . LEU A 1 73 ? -23.186 -5.345 20.401 1.00 97.94 73 LEU A C 1
ATOM 518 O O . LEU A 1 73 ? -23.054 -6.543 20.134 1.00 97.94 73 LEU A O 1
ATOM 522 N N . VAL A 1 74 ? -22.540 -4.744 21.395 1.00 97.75 74 VAL A N 1
ATOM 523 C CA . VAL A 1 74 ? -21.686 -5.415 22.374 1.00 97.75 74 VAL A CA 1
ATOM 524 C C . VAL A 1 74 ? -22.349 -5.305 23.739 1.00 97.75 74 VAL A C 1
ATOM 526 O O . VAL A 1 74 ? -22.483 -4.213 24.287 1.00 97.75 74 VAL A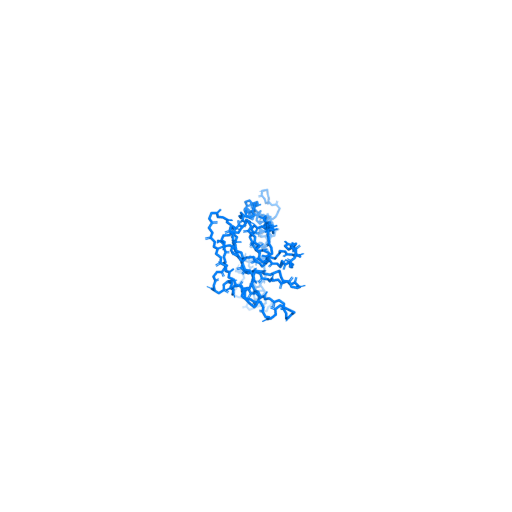 O 1
ATOM 529 N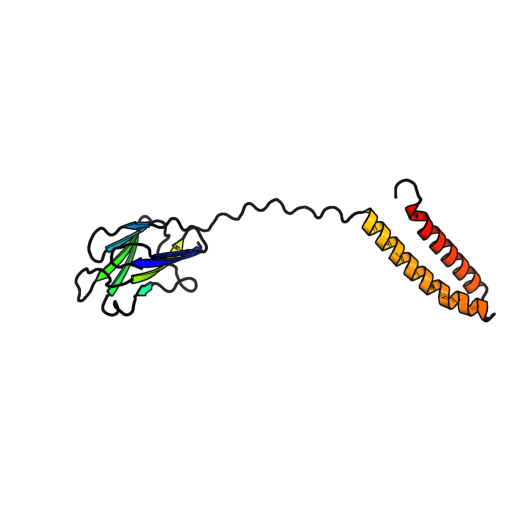 N . SER A 1 75 ? -22.770 -6.445 24.277 1.00 97.38 75 SER A N 1
ATOM 530 C CA . SER A 1 75 ? -23.382 -6.544 25.598 1.00 97.38 75 SER A CA 1
ATOM 531 C C . SER A 1 75 ? -22.380 -7.119 26.593 1.00 97.38 75 SER A C 1
ATOM 533 O O . SER A 1 75 ? -21.820 -8.190 26.364 1.00 97.38 75 SER A O 1
ATOM 535 N N . VAL A 1 76 ? -22.169 -6.421 27.701 1.00 97.19 76 VAL A N 1
ATOM 536 C CA . VAL A 1 76 ? -21.254 -6.767 28.784 1.00 97.19 76 VAL A CA 1
ATOM 537 C C . VAL A 1 76 ? -22.061 -6.994 30.058 1.00 97.19 76 VAL A C 1
ATOM 539 O O . VAL A 1 76 ? -22.916 -6.189 30.426 1.00 97.19 76 VAL A O 1
ATOM 542 N N . ALA A 1 77 ? -21.800 -8.108 30.733 1.00 95.94 77 ALA A N 1
ATOM 543 C CA . ALA A 1 77 ? -22.434 -8.441 32.000 1.00 95.94 77 ALA A CA 1
ATOM 544 C C . ALA A 1 77 ? -21.410 -8.965 33.005 1.00 95.94 77 ALA A C 1
ATOM 546 O O . ALA A 1 77 ? -20.492 -9.704 32.641 1.00 95.94 77 ALA A O 1
ATOM 547 N N . LYS A 1 78 ? -21.596 -8.633 34.281 1.00 93.56 78 LYS A N 1
ATOM 548 C CA . LYS A 1 78 ? -20.787 -9.123 35.398 1.00 93.56 78 LYS A CA 1
ATOM 549 C C . LYS A 1 78 ? -21.703 -9.801 36.405 1.00 93.56 78 LYS A C 1
ATOM 551 O O . LYS A 1 78 ? -22.733 -9.250 36.771 1.00 93.56 78 LYS A O 1
ATOM 556 N N . ASP A 1 79 ? -21.350 -11.021 36.800 1.00 91.38 79 ASP A N 1
ATOM 557 C CA . ASP A 1 79 ? -22.163 -11.848 37.703 1.00 91.38 79 ASP A CA 1
ATOM 558 C C . ASP A 1 79 ? -23.622 -12.048 37.223 1.00 91.38 79 ASP A C 1
ATOM 560 O O . ASP A 1 79 ? -24.529 -12.265 38.020 1.00 91.38 79 ASP A O 1
ATOM 564 N N . GLY A 1 80 ? -23.843 -12.002 35.902 1.00 87.94 80 GLY A N 1
ATOM 565 C CA . GLY A 1 80 ? -25.155 -12.177 35.266 1.00 87.94 80 GLY A CA 1
ATOM 566 C C . GLY A 1 80 ? -25.963 -10.892 35.062 1.00 87.94 80 GLY A C 1
ATOM 567 O O . GLY A 1 80 ? -26.976 -10.940 34.370 1.00 87.94 80 GLY A O 1
ATOM 568 N N . GLU A 1 81 ? -25.502 -9.754 35.584 1.00 92.38 81 GLU A N 1
ATOM 569 C CA . GLU A 1 81 ? -26.177 -8.458 35.459 1.00 92.38 81 GLU A CA 1
ATOM 570 C C . GLU A 1 81 ? -25.458 -7.542 34.452 1.00 92.38 81 GLU A C 1
ATOM 572 O O . GLU A 1 81 ? -24.221 -7.538 34.419 1.00 92.38 81 GLU A O 1
ATOM 577 N N . PRO A 1 82 ? -26.181 -6.748 33.635 1.00 95.38 82 PRO A N 1
ATOM 578 C CA . PRO A 1 82 ? -25.571 -5.764 32.742 1.00 95.38 82 PRO A CA 1
ATOM 579 C C . PRO A 1 82 ? -24.706 -4.772 33.523 1.00 95.38 82 PRO A C 1
ATOM 581 O O . PRO A 1 82 ? -25.177 -4.122 34.459 1.00 95.38 82 PRO A O 1
ATOM 584 N N . ALA A 1 83 ? -23.434 -4.665 33.149 1.00 94.69 83 ALA A N 1
ATOM 585 C CA . ALA A 1 83 ? -22.470 -3.828 33.850 1.00 94.69 83 ALA A CA 1
ATOM 586 C C . ALA A 1 83 ? -21.410 -3.300 32.887 1.00 94.69 83 ALA A C 1
ATOM 588 O O . ALA A 1 83 ? -20.968 -4.011 31.983 1.00 94.69 83 ALA A O 1
ATOM 589 N N . ASP A 1 84 ? -20.983 -2.064 33.123 1.00 95.88 84 ASP A N 1
ATOM 590 C CA . ASP A 1 84 ? -19.908 -1.443 32.359 1.00 95.88 84 ASP A CA 1
ATOM 591 C C . ASP A 1 84 ? -18.556 -2.071 32.672 1.00 95.88 84 ASP A C 1
ATOM 593 O O . ASP A 1 84 ? -18.306 -2.586 33.769 1.00 95.88 84 ASP A O 1
ATOM 597 N N . LEU A 1 85 ? -17.657 -1.990 31.694 1.00 95.12 85 LEU A N 1
ATOM 598 C CA . LEU A 1 85 ? -16.255 -2.321 31.906 1.00 95.12 85 LEU A CA 1
ATOM 599 C C . LEU A 1 85 ? -15.649 -1.325 32.906 1.00 95.12 85 LEU A C 1
ATOM 601 O O . LEU A 1 85 ? -15.931 -0.131 32.889 1.00 95.12 85 LEU A O 1
ATOM 605 N N . LEU A 1 86 ? -14.771 -1.806 33.773 1.00 95.25 86 LEU A N 1
ATOM 606 C CA . LEU A 1 86 ? -13.938 -0.974 34.632 1.00 95.25 86 LEU A CA 1
ATOM 607 C C . LEU A 1 86 ? -12.845 -0.265 33.833 1.00 95.25 86 LEU A C 1
ATOM 609 O O . LEU A 1 86 ? -12.404 0.812 34.237 1.00 95.25 86 LEU A O 1
ATOM 613 N N . HIS A 1 87 ? -12.380 -0.867 32.732 1.00 95.94 87 HIS A N 1
ATOM 614 C CA . HIS A 1 87 ? -11.337 -0.271 31.912 1.00 95.94 87 HIS A CA 1
ATOM 615 C C . HIS A 1 87 ? -11.687 -0.236 30.427 1.00 95.94 87 HIS A C 1
ATOM 617 O O . HIS A 1 87 ? -12.112 0.815 29.951 1.00 95.94 87 HIS A O 1
ATOM 623 N N . SER A 1 88 ? -11.472 -1.321 29.678 1.00 97.06 88 SER A N 1
ATOM 624 C CA . SER A 1 88 ? -11.621 -1.271 28.220 1.00 97.06 88 SER A CA 1
ATOM 625 C C . SER A 1 88 ? -11.744 -2.624 27.533 1.00 97.06 88 SER A C 1
ATOM 627 O O . SER A 1 88 ? -11.330 -3.670 28.043 1.00 97.06 88 SER A O 1
ATOM 629 N N . ILE A 1 89 ? -12.284 -2.569 26.318 1.00 97.62 89 ILE A N 1
ATOM 630 C CA . ILE A 1 89 ? -12.382 -3.676 25.374 1.00 97.62 89 ILE A CA 1
ATOM 631 C C . ILE A 1 89 ? -11.804 -3.262 24.022 1.00 97.62 89 ILE A C 1
ATOM 633 O O . ILE A 1 89 ? -12.094 -2.192 23.495 1.00 97.62 89 ILE A O 1
ATOM 637 N N . THR A 1 90 ? -10.999 -4.140 23.433 1.00 97.88 90 THR A N 1
ATOM 638 C CA . THR A 1 90 ? -10.555 -4.043 22.043 1.00 97.88 90 THR A CA 1
ATOM 639 C C . THR A 1 90 ? -11.389 -4.979 21.179 1.00 97.88 90 THR A C 1
ATOM 641 O O . THR A 1 90 ? -11.378 -6.188 21.400 1.00 97.88 90 THR A O 1
ATOM 644 N N . LEU A 1 91 ? -12.094 -4.437 20.189 1.00 98.00 91 LEU A N 1
ATOM 645 C CA . LEU A 1 91 ? -12.903 -5.184 19.226 1.00 98.00 91 LEU A CA 1
ATOM 646 C C . LEU A 1 91 ? -12.179 -5.288 17.888 1.00 98.00 91 LEU A C 1
ATOM 648 O O . LEU A 1 91 ? -11.695 -4.283 17.372 1.00 98.00 91 LEU A O 1
ATOM 652 N N . HIS A 1 92 ? -12.158 -6.483 17.302 1.00 98.06 92 HIS A N 1
ATOM 653 C CA . HIS A 1 92 ? -11.732 -6.703 15.924 1.00 98.06 92 HIS A CA 1
ATOM 654 C C . HIS A 1 92 ? -12.963 -6.733 15.028 1.00 98.06 92 HIS A C 1
ATOM 656 O O . HIS A 1 92 ? -13.745 -7.683 15.069 1.00 98.06 92 HIS A O 1
ATOM 662 N N . VAL A 1 93 ? -13.130 -5.695 14.217 1.00 98.00 93 VAL A N 1
ATOM 663 C CA . VAL A 1 93 ? -14.316 -5.482 13.384 1.00 98.00 93 VAL A CA 1
ATOM 664 C C . VAL A 1 93 ? -13.948 -5.385 11.910 1.00 98.00 93 VAL A C 1
ATOM 666 O O . VAL A 1 93 ? -12.825 -5.024 11.551 1.00 98.00 93 VAL A O 1
ATOM 669 N N . SER A 1 94 ? -14.890 -5.743 11.050 1.00 97.81 94 SER A N 1
ATOM 670 C CA . SER A 1 94 ? -14.790 -5.494 9.617 1.00 97.81 94 SER A CA 1
ATOM 671 C C . SER A 1 94 ? -15.274 -4.080 9.312 1.00 97.81 94 SER A C 1
ATOM 673 O O . SER A 1 94 ? -16.221 -3.597 9.925 1.00 97.81 94 SER A O 1
ATOM 675 N N . VAL A 1 95 ? -14.654 -3.423 8.343 1.00 97.62 95 VAL A N 1
ATOM 676 C CA . VAL A 1 95 ? -15.046 -2.102 7.836 1.00 97.62 95 VAL A CA 1
ATOM 677 C C . VAL A 1 95 ? -15.023 -2.100 6.311 1.00 97.62 95 VAL A C 1
ATOM 679 O O . VAL A 1 95 ? -14.458 -2.998 5.674 1.00 97.62 95 VAL A O 1
ATOM 682 N N . GLU A 1 96 ? -15.653 -1.096 5.709 1.00 96.69 96 GLU A N 1
ATOM 683 C CA . GLU A 1 96 ? -15.536 -0.869 4.270 1.00 96.69 96 GLU A CA 1
ATOM 684 C C . GLU A 1 96 ? -14.078 -0.609 3.877 1.00 96.69 96 GLU A C 1
ATOM 686 O O . GLU A 1 96 ? -13.313 0.004 4.626 1.00 96.69 96 GLU A O 1
ATOM 691 N N . ASP A 1 97 ? -13.691 -1.073 2.692 1.00 95.06 97 ASP A N 1
ATOM 692 C CA . ASP A 1 97 ? -12.366 -0.790 2.151 1.00 95.06 97 ASP A CA 1
ATOM 693 C C . ASP A 1 97 ? -12.236 0.708 1.845 1.00 95.06 97 ASP A C 1
ATOM 695 O O . ASP A 1 97 ? -13.209 1.377 1.477 1.00 95.06 97 ASP A O 1
ATOM 699 N N . LEU A 1 98 ? -11.022 1.243 1.980 1.00 91.56 98 LEU A N 1
ATOM 700 C CA . LEU A 1 98 ? -10.737 2.552 1.406 1.00 91.56 98 LEU A CA 1
ATOM 701 C C . LEU A 1 98 ? -10.854 2.450 -0.119 1.00 91.56 98 LEU A C 1
ATOM 703 O O . LEU A 1 98 ? -10.444 1.433 -0.693 1.00 91.56 98 LEU A O 1
ATOM 707 N N . PRO A 1 99 ? -11.386 3.484 -0.792 1.00 88.75 99 PRO A N 1
ATOM 708 C CA . PRO A 1 99 ? -11.279 3.538 -2.237 1.00 88.75 99 PRO A CA 1
ATOM 709 C C . PRO A 1 99 ? -9.794 3.455 -2.618 1.00 88.75 99 PRO A C 1
ATOM 711 O O . PRO A 1 99 ? -8.948 3.983 -1.885 1.00 88.75 99 PRO A O 1
ATOM 714 N N . PRO A 1 100 ? -9.460 2.802 -3.744 1.00 85.69 100 PRO A N 1
ATOM 715 C CA . PRO A 1 100 ? -8.107 2.847 -4.269 1.00 85.69 100 PRO A CA 1
ATOM 716 C C . PRO A 1 100 ? -7.644 4.307 -4.327 1.00 85.69 100 PRO A C 1
ATOM 718 O O . PRO A 1 100 ? -8.444 5.165 -4.718 1.00 85.69 100 PRO A O 1
ATOM 721 N N . PRO A 1 101 ? -6.401 4.614 -3.917 1.00 82.69 101 PRO A N 1
ATOM 722 C CA . PRO A 1 101 ? -5.887 5.962 -4.078 1.00 82.69 101 PRO A CA 1
ATOM 723 C C . PRO A 1 101 ? -6.014 6.359 -5.549 1.00 82.69 101 PRO A C 1
ATOM 725 O O . PRO A 1 101 ? -5.765 5.535 -6.433 1.00 82.69 101 PRO A O 1
ATOM 728 N N . ASP A 1 102 ? -6.404 7.609 -5.795 1.00 84.25 102 ASP A N 1
ATOM 729 C CA . ASP A 1 102 ? -6.370 8.193 -7.133 1.00 84.25 102 ASP A CA 1
ATOM 730 C C . ASP A 1 102 ? -4.898 8.370 -7.515 1.00 84.25 102 ASP A C 1
ATOM 732 O O . ASP A 1 102 ? -4.256 9.384 -7.230 1.00 84.25 102 ASP A O 1
ATOM 736 N N . LEU A 1 103 ? -4.309 7.287 -8.017 1.00 81.62 103 LEU A N 1
ATOM 737 C CA . LEU A 1 103 ? -2.969 7.314 -8.559 1.00 81.62 103 LEU A CA 1
ATOM 738 C C . LEU A 1 103 ? -3.059 8.079 -9.876 1.00 81.62 103 LEU A C 1
ATOM 740 O O . LEU A 1 103 ? -3.920 7.744 -10.698 1.00 81.62 103 LEU A O 1
ATOM 744 N N . PRO A 1 104 ? -2.169 9.059 -10.125 1.00 80.25 104 PRO A N 1
ATOM 745 C CA . PRO A 1 104 ? -2.051 9.593 -11.467 1.00 80.25 104 PRO A CA 1
ATOM 746 C C . PRO A 1 104 ? -1.862 8.409 -12.424 1.00 80.25 104 PRO A C 1
ATOM 748 O O . PRO A 1 104 ? -1.235 7.411 -12.031 1.00 80.25 104 PRO A O 1
ATOM 751 N N . PRO A 1 105 ? -2.409 8.485 -13.653 1.00 79.00 105 PRO A N 1
ATOM 752 C CA . PRO A 1 105 ? -2.160 7.451 -14.644 1.00 79.00 105 PRO A CA 1
ATOM 753 C C . PRO A 1 105 ? -0.654 7.182 -14.661 1.00 79.00 105 PRO A C 1
ATOM 755 O O . PRO A 1 105 ? 0.106 8.156 -14.561 1.00 79.00 105 PRO A O 1
ATOM 758 N N . PRO A 1 106 ? -0.219 5.905 -14.707 1.00 72.44 106 PRO A N 1
ATOM 759 C CA . PRO A 1 106 ? 1.195 5.583 -14.791 1.00 72.44 106 PRO A CA 1
ATOM 760 C C . PRO A 1 106 ? 1.805 6.512 -15.827 1.00 72.44 106 PRO A C 1
ATOM 762 O O . PRO A 1 106 ? 1.339 6.521 -16.968 1.00 72.44 106 PRO A O 1
ATOM 765 N N . GLN A 1 107 ? 2.746 7.365 -15.411 1.00 64.69 107 GLN A N 1
ATOM 766 C CA . GLN A 1 107 ? 3.472 8.168 -16.379 1.00 64.69 107 GLN A CA 1
ATOM 767 C C . GLN A 1 107 ? 4.079 7.147 -17.330 1.00 64.69 107 GLN A C 1
ATOM 769 O O . GLN A 1 107 ? 4.856 6.290 -16.895 1.00 64.69 107 GLN A O 1
ATOM 774 N N . GLU A 1 108 ? 3.655 7.175 -18.597 1.00 64.75 108 GLU A N 1
ATOM 775 C CA . GLU A 1 108 ? 4.415 6.499 -19.636 1.00 64.75 108 GLU A CA 1
ATOM 776 C C . GLU A 1 108 ? 5.859 6.946 -19.420 1.00 64.75 108 GLU A C 1
ATOM 778 O O . GLU A 1 108 ? 6.069 8.144 -19.194 1.00 64.75 108 GLU A O 1
ATOM 783 N N . PRO A 1 109 ? 6.830 6.016 -19.342 1.00 58.69 109 PRO A N 1
ATOM 784 C CA . PRO A 1 109 ? 8.210 6.416 -19.159 1.00 58.69 109 PRO A CA 1
ATOM 785 C C . PRO A 1 109 ? 8.485 7.474 -20.219 1.00 58.69 109 PRO A C 1
ATOM 787 O O . PRO A 1 109 ? 8.331 7.181 -21.407 1.00 58.69 109 PRO A O 1
ATOM 790 N N . GLU A 1 110 ? 8.804 8.699 -19.779 1.00 60.22 110 GLU A N 1
ATOM 791 C CA . GLU A 1 110 ? 9.318 9.752 -20.653 1.00 60.22 110 GLU A CA 1
ATOM 792 C C . GLU A 1 110 ? 10.281 9.049 -21.603 1.00 60.22 110 GLU A C 1
ATOM 794 O O . GLU A 1 110 ? 11.149 8.325 -21.089 1.00 60.22 110 GLU A O 1
ATOM 799 N N . PRO A 1 111 ? 10.065 9.111 -22.935 1.00 57.72 111 PRO A N 1
ATOM 800 C CA . PRO A 1 111 ? 10.850 8.332 -23.877 1.00 57.72 111 PRO A CA 1
ATOM 801 C C . PRO A 1 111 ? 12.299 8.560 -23.498 1.00 57.72 111 PRO A C 1
ATOM 803 O O . PRO A 1 111 ? 12.743 9.707 -23.514 1.00 57.72 111 PRO A O 1
ATOM 806 N N . ALA A 1 112 ? 12.959 7.495 -23.020 1.00 61.84 112 ALA A N 1
ATOM 807 C CA . ALA A 1 112 ? 14.298 7.580 -22.458 1.00 61.84 112 ALA A CA 1
ATOM 808 C C . ALA A 1 112 ? 15.104 8.466 -23.392 1.00 61.84 112 ALA A C 1
ATOM 810 O O . ALA A 1 112 ? 15.138 8.122 -24.573 1.00 61.84 112 ALA A O 1
ATOM 811 N N . ASP A 1 113 ? 15.589 9.612 -22.883 1.00 75.94 113 ASP A N 1
ATOM 812 C CA . ASP A 1 113 ? 16.096 10.735 -23.680 1.00 75.94 113 ASP A CA 1
ATOM 813 C C . ASP A 1 113 ? 16.711 10.191 -24.970 1.00 75.94 113 ASP A C 1
ATOM 815 O O . ASP A 1 113 ? 17.737 9.508 -24.928 1.00 75.94 113 ASP A O 1
ATOM 819 N N . ALA A 1 114 ? 15.988 10.330 -26.090 1.00 82.31 114 ALA A N 1
ATOM 820 C CA . ALA A 1 114 ? 16.311 9.588 -27.311 1.00 82.31 114 ALA A CA 1
ATOM 821 C C . ALA A 1 114 ? 17.748 9.897 -27.757 1.00 82.31 114 ALA A C 1
ATOM 823 O O . ALA A 1 114 ? 18.440 9.036 -28.303 1.00 82.31 114 ALA A O 1
ATOM 824 N N . LEU A 1 115 ? 18.213 11.100 -27.411 1.00 85.62 115 LEU A N 1
ATOM 825 C CA . LEU A 1 115 ? 19.584 11.547 -27.556 1.00 85.62 115 LEU A CA 1
ATOM 826 C C . LEU A 1 115 ? 20.550 10.784 -26.634 1.00 85.62 115 LEU A C 1
ATOM 828 O O . LEU A 1 115 ? 21.606 10.339 -27.082 1.00 85.62 115 LEU A O 1
ATOM 832 N N . ALA A 1 116 ? 20.200 10.568 -25.365 1.00 86.62 116 ALA A N 1
ATOM 833 C CA . ALA A 1 116 ? 20.985 9.755 -24.436 1.00 86.62 116 ALA A CA 1
ATOM 834 C C . ALA A 1 116 ? 21.091 8.286 -24.880 1.00 86.62 116 ALA A C 1
ATOM 836 O O . ALA A 1 116 ? 22.177 7.705 -24.801 1.00 86.62 116 ALA A O 1
ATOM 837 N N . LEU A 1 117 ? 20.009 7.690 -25.395 1.00 89.31 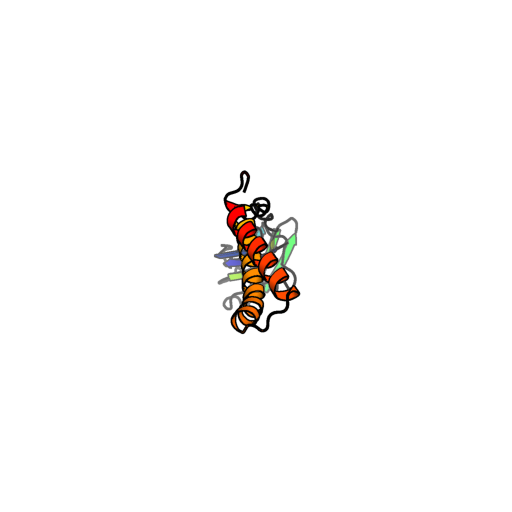117 LEU A N 1
ATOM 838 C CA . LEU A 1 117 ? 20.048 6.342 -25.974 1.00 89.31 117 LEU A CA 1
ATOM 839 C C . LEU A 1 117 ? 20.932 6.287 -27.226 1.00 89.31 117 LEU A C 1
ATOM 841 O O . LEU A 1 117 ? 21.756 5.380 -27.357 1.00 89.31 117 LEU A O 1
ATOM 845 N N . ALA A 1 118 ? 20.812 7.273 -28.118 1.00 91.06 118 ALA A N 1
ATOM 846 C CA . ALA A 1 118 ? 21.653 7.371 -29.308 1.00 91.06 118 ALA A CA 1
ATOM 847 C C . ALA A 1 118 ? 23.142 7.518 -28.944 1.00 91.06 118 ALA A C 1
ATOM 849 O O . ALA A 1 118 ? 23.997 6.842 -29.520 1.00 91.06 118 ALA A O 1
ATOM 850 N N . HIS A 1 119 ? 23.466 8.338 -27.940 1.00 92.50 119 HIS A N 1
ATOM 851 C CA . HIS A 1 119 ? 24.826 8.472 -27.418 1.00 92.50 119 HIS A CA 1
ATOM 852 C C . HIS A 1 119 ? 25.357 7.173 -26.804 1.00 92.50 119 HIS A C 1
ATOM 854 O O . HIS A 1 119 ? 26.514 6.814 -27.048 1.00 92.50 119 HIS A O 1
ATOM 860 N N . ALA A 1 120 ? 24.534 6.451 -26.040 1.00 93.62 120 ALA A N 1
ATOM 861 C CA . ALA A 1 120 ? 24.918 5.169 -25.456 1.00 93.62 120 ALA A CA 1
ATOM 862 C C . ALA A 1 120 ? 25.231 4.124 -26.541 1.00 93.62 120 ALA A C 1
ATOM 864 O O . ALA A 1 120 ? 26.263 3.451 -26.473 1.00 93.62 120 ALA A O 1
ATOM 865 N N . GLU A 1 121 ? 24.404 4.050 -27.584 1.00 95.31 121 GLU A N 1
ATOM 866 C CA . GLU A 1 121 ? 24.598 3.133 -28.711 1.00 95.31 121 GLU A CA 1
ATOM 867 C C . GLU A 1 121 ? 25.871 3.465 -29.509 1.00 95.31 121 GLU A C 1
ATOM 869 O O . GLU A 1 121 ? 26.654 2.572 -29.853 1.00 95.31 121 GLU A O 1
ATOM 874 N N . ILE A 1 122 ? 26.137 4.754 -29.765 1.00 96.38 122 ILE A N 1
ATOM 875 C CA . ILE A 1 122 ? 27.386 5.201 -30.402 1.00 96.38 122 ILE A CA 1
ATOM 876 C C . ILE A 1 122 ? 28.593 4.783 -29.557 1.00 96.38 122 ILE A C 1
ATOM 878 O O . ILE A 1 122 ? 29.555 4.227 -30.096 1.00 96.38 122 ILE A O 1
ATOM 882 N N . ALA A 1 123 ? 28.555 5.011 -28.241 1.00 95.75 123 ALA A N 1
ATOM 883 C CA . ALA A 1 123 ? 29.644 4.650 -27.339 1.00 95.75 123 ALA A CA 1
ATOM 884 C C . ALA A 1 123 ? 29.908 3.135 -27.331 1.00 95.75 123 ALA A C 1
ATOM 886 O O . ALA A 1 123 ? 31.062 2.711 -27.443 1.00 95.75 123 ALA A O 1
ATOM 887 N N . GLN A 1 124 ? 28.854 2.316 -27.284 1.00 97.75 124 GLN A N 1
ATOM 888 C CA . GLN A 1 124 ? 28.966 0.858 -27.335 1.00 97.75 124 GLN A CA 1
ATOM 889 C C . GLN A 1 124 ? 29.606 0.385 -28.646 1.00 97.75 124 GLN A C 1
ATOM 891 O O . GLN A 1 124 ? 30.558 -0.399 -28.634 1.00 97.75 124 GLN A O 1
ATOM 896 N N . ARG A 1 125 ? 29.130 0.886 -29.792 1.00 97.56 125 ARG A N 1
ATOM 897 C CA . ARG A 1 125 ? 29.663 0.510 -31.112 1.00 97.56 125 ARG A CA 1
ATOM 898 C C . ARG A 1 125 ? 31.112 0.941 -31.302 1.00 97.56 125 ARG A C 1
ATOM 900 O O . ARG A 1 125 ? 31.883 0.224 -31.940 1.00 97.56 125 ARG A O 1
ATOM 907 N N . ARG A 1 126 ? 31.499 2.084 -30.732 1.00 97.12 126 ARG A N 1
ATOM 908 C CA . ARG A 1 126 ? 32.893 2.538 -30.729 1.00 97.12 126 ARG A CA 1
ATOM 909 C C . ARG A 1 126 ? 33.795 1.617 -29.922 1.00 97.12 126 ARG A C 1
ATOM 911 O O . ARG A 1 126 ? 34.855 1.264 -30.424 1.00 97.12 126 ARG A O 1
ATOM 918 N N . ALA A 1 127 ? 33.363 1.185 -28.737 1.00 97.38 127 ALA A N 1
ATOM 919 C CA . ALA A 1 127 ? 34.138 0.258 -27.914 1.00 97.38 127 ALA A CA 1
ATOM 920 C C . ALA A 1 127 ? 34.412 -1.069 -28.646 1.00 97.38 127 ALA A C 1
ATOM 922 O O . ALA A 1 127 ? 35.528 -1.582 -28.600 1.00 97.38 127 ALA A O 1
ATOM 923 N N . VAL A 1 128 ? 33.424 -1.586 -29.388 1.00 97.62 128 VAL A N 1
ATOM 924 C CA . VAL A 1 128 ? 33.595 -2.777 -30.240 1.00 97.62 128 VAL A CA 1
ATOM 925 C C . VAL A 1 128 ? 34.615 -2.527 -31.354 1.00 97.62 128 VAL A C 1
ATOM 927 O O . VAL A 1 128 ? 35.502 -3.352 -31.566 1.00 97.62 128 VAL A O 1
ATOM 930 N N . ALA A 1 129 ? 34.523 -1.387 -32.046 1.00 97.12 129 ALA A N 1
ATOM 931 C CA . ALA A 1 129 ? 35.467 -1.040 -33.106 1.00 97.12 129 ALA A CA 1
ATOM 932 C C . ALA A 1 129 ? 36.900 -0.873 -32.572 1.00 97.12 129 ALA A C 1
ATOM 934 O O . ALA A 1 129 ? 37.842 -1.360 -33.189 1.00 97.12 129 ALA A O 1
ATOM 935 N N . ASP A 1 130 ? 37.075 -0.230 -31.415 1.00 96.50 130 ASP A N 1
ATOM 936 C CA . ASP A 1 130 ? 38.384 -0.074 -30.774 1.00 96.50 130 ASP A CA 1
ATOM 937 C C . ASP A 1 130 ? 38.988 -1.437 -30.403 1.00 96.50 130 ASP A C 1
ATOM 939 O O . ASP A 1 130 ? 40.146 -1.697 -30.727 1.00 96.50 130 ASP A O 1
ATOM 943 N N . ALA A 1 131 ? 38.192 -2.341 -29.822 1.00 97.75 131 ALA A N 1
ATOM 944 C CA . ALA A 1 131 ? 38.633 -3.696 -29.491 1.00 97.75 131 ALA A CA 1
ATOM 945 C C . ALA A 1 131 ? 39.022 -4.524 -30.730 1.00 97.75 131 ALA A C 1
ATOM 947 O O . ALA A 1 131 ? 39.959 -5.316 -30.662 1.00 97.75 131 ALA A O 1
ATOM 948 N N . ALA A 1 132 ? 38.336 -4.333 -31.862 1.00 97.00 132 ALA A N 1
ATOM 949 C CA . ALA A 1 132 ? 38.650 -5.017 -33.117 1.00 97.00 132 ALA A CA 1
ATOM 950 C C . ALA A 1 132 ? 39.906 -4.458 -33.812 1.00 97.00 132 ALA A C 1
ATOM 952 O O . ALA A 1 132 ? 40.641 -5.209 -34.450 1.00 97.00 132 ALA A O 1
ATOM 953 N N . ILE A 1 133 ? 40.173 -3.152 -33.687 1.00 97.81 133 ILE A N 1
ATOM 954 C CA . ILE A 1 133 ? 41.333 -2.498 -34.315 1.00 97.81 133 ILE A CA 1
ATOM 955 C C . ILE A 1 133 ? 42.648 -2.909 -33.647 1.00 97.81 133 ILE A C 1
ATOM 957 O O . ILE A 1 133 ? 43.635 -3.066 -34.358 1.00 97.81 133 ILE A O 1
ATOM 961 N N . ILE A 1 134 ? 42.673 -3.074 -32.319 1.00 97.50 134 ILE A N 1
ATOM 962 C CA . ILE A 1 134 ? 43.902 -3.353 -31.550 1.00 97.50 134 ILE A CA 1
ATOM 963 C C . ILE A 1 134 ? 44.698 -4.552 -32.106 1.00 97.50 134 ILE A C 1
ATOM 965 O O . ILE A 1 134 ? 45.825 -4.336 -32.544 1.00 97.50 134 ILE A O 1
ATOM 969 N N . PRO A 1 135 ? 44.147 -5.779 -32.197 1.00 97.56 135 PRO A N 1
ATOM 970 C CA . PRO A 1 135 ? 44.918 -6.930 -32.677 1.00 97.56 135 PRO A CA 1
ATOM 971 C C . PRO A 1 135 ? 45.334 -6.813 -34.153 1.00 97.56 135 PRO A C 1
ATOM 973 O O . PRO A 1 135 ? 46.389 -7.311 -34.540 1.00 97.56 135 PRO A O 1
ATOM 976 N N . LEU A 1 136 ? 44.531 -6.138 -34.986 1.00 97.69 136 LEU A N 1
ATOM 977 C CA . LEU A 1 136 ? 44.874 -5.898 -36.392 1.00 97.69 136 LEU A CA 1
ATOM 978 C C . LEU A 1 136 ? 46.040 -4.911 -36.520 1.00 97.69 136 LEU A C 1
ATOM 980 O O . LEU A 1 136 ? 46.921 -5.095 -37.356 1.00 97.69 136 LEU A O 1
ATOM 984 N N . GLN A 1 137 ? 46.056 -3.876 -35.679 1.00 97.31 137 GLN A N 1
ATOM 985 C CA . GLN A 1 137 ? 47.152 -2.916 -35.611 1.00 97.31 137 GLN A CA 1
ATOM 986 C C . GLN A 1 137 ? 48.436 -3.588 -35.114 1.00 97.31 137 GLN A C 1
ATOM 988 O O . GLN A 1 137 ? 49.477 -3.375 -35.724 1.00 97.31 137 GLN A O 1
ATOM 993 N N . ASP A 1 138 ? 48.356 -4.455 -34.101 1.00 97.75 138 ASP A N 1
ATOM 994 C CA . ASP A 1 138 ? 49.511 -5.215 -33.608 1.00 97.75 138 ASP A CA 1
ATOM 995 C C . ASP A 1 138 ? 50.139 -6.068 -34.725 1.00 97.75 138 ASP A C 1
ATOM 997 O O . ASP A 1 138 ? 51.356 -6.066 -34.904 1.00 97.75 138 ASP A O 1
ATOM 1001 N N . ALA A 1 139 ? 49.325 -6.759 -35.532 1.00 97.31 139 ALA A N 1
ATOM 1002 C CA . ALA A 1 139 ? 49.815 -7.547 -36.665 1.00 97.31 139 ALA A CA 1
ATOM 1003 C C . ALA A 1 139 ? 50.502 -6.677 -37.734 1.00 97.31 139 ALA A C 1
ATOM 1005 O O . ALA A 1 139 ? 51.520 -7.079 -38.307 1.00 97.31 139 ALA A O 1
ATOM 1006 N N . VAL A 1 140 ? 49.965 -5.479 -37.995 1.00 96.19 140 VAL A N 1
ATOM 1007 C CA . VAL A 1 140 ? 50.560 -4.505 -38.924 1.00 96.19 140 VAL A CA 1
ATOM 1008 C C . VAL A 1 140 ? 51.889 -3.984 -38.382 1.00 96.19 140 VAL A C 1
ATOM 1010 O O . VAL A 1 140 ? 52.877 -3.968 -39.114 1.00 96.19 140 VAL A O 1
ATOM 1013 N N . ASP A 1 141 ? 51.937 -3.615 -37.104 1.00 97.12 141 ASP A N 1
ATOM 1014 C CA . ASP A 1 141 ? 53.126 -3.066 -36.446 1.00 97.12 141 ASP A CA 1
ATOM 1015 C C . ASP A 1 141 ? 54.253 -4.104 -36.346 1.00 97.12 141 ASP A C 1
ATOM 1017 O O . ASP A 1 141 ? 55.432 -3.772 -36.477 1.00 97.12 141 ASP A O 1
ATOM 1021 N N . LEU A 1 142 ? 53.894 -5.379 -36.180 1.00 97.50 142 LEU A N 1
ATOM 1022 C CA . LEU A 1 142 ? 54.819 -6.513 -36.207 1.00 97.50 142 LEU A CA 1
ATOM 1023 C C . LEU A 1 142 ? 55.232 -6.930 -37.630 1.00 97.50 142 LEU A C 1
ATOM 1025 O O . LEU A 1 142 ? 56.094 -7.796 -37.781 1.00 97.50 142 LEU A O 1
ATOM 1029 N N . GLY A 1 143 ? 54.638 -6.341 -38.673 1.00 96.50 143 GLY A N 1
ATOM 1030 C CA . GLY A 1 143 ? 54.923 -6.671 -40.071 1.00 96.50 143 GLY A CA 1
ATOM 1031 C C . GLY A 1 143 ? 54.460 -8.070 -40.492 1.00 96.50 143 GLY A C 1
ATOM 1032 O O . GLY A 1 143 ? 54.985 -8.616 -41.460 1.00 96.50 143 GLY A O 1
ATOM 1033 N N . ILE A 1 144 ? 53.508 -8.656 -39.760 1.00 97.56 144 ILE A N 1
ATOM 1034 C CA . ILE A 1 144 ? 52.969 -10.006 -40.000 1.00 97.56 144 ILE A CA 1
ATOM 1035 C C . ILE A 1 144 ? 51.520 -9.998 -40.501 1.00 97.56 144 ILE A C 1
ATOM 1037 O O . ILE A 1 144 ? 50.967 -11.066 -40.753 1.00 97.56 144 ILE A O 1
ATOM 1041 N N . ALA A 1 145 ? 50.904 -8.820 -40.635 1.00 97.31 145 ALA A N 1
ATOM 1042 C CA . ALA A 1 145 ? 49.543 -8.691 -41.139 1.00 97.31 145 ALA A CA 1
ATOM 1043 C C . ALA A 1 145 ? 49.418 -9.184 -42.584 1.00 97.31 145 ALA A C 1
ATOM 1045 O O . ALA A 1 145 ? 50.222 -8.858 -43.459 1.00 97.31 145 ALA A O 1
ATOM 1046 N N . THR A 1 146 ? 48.350 -9.928 -42.835 1.00 97.69 146 THR A N 1
ATOM 1047 C CA . THR A 1 146 ? 47.904 -10.299 -44.176 1.00 97.69 146 THR A CA 1
ATOM 1048 C C . THR A 1 146 ? 47.200 -9.129 -44.868 1.00 97.69 146 THR A C 1
ATOM 1050 O O . THR A 1 146 ? 46.647 -8.240 -44.216 1.00 97.69 146 THR A O 1
ATOM 1053 N N . ASP A 1 147 ? 47.125 -9.156 -46.203 1.00 97.12 147 ASP A N 1
ATOM 1054 C CA . ASP A 1 147 ? 46.383 -8.145 -46.977 1.00 97.12 147 ASP A CA 1
ATOM 1055 C C . ASP A 1 147 ? 44.906 -8.041 -46.544 1.00 97.12 147 ASP A C 1
ATOM 1057 O O . ASP A 1 147 ? 44.321 -6.955 -46.537 1.00 97.12 147 ASP A O 1
ATOM 1061 N N . ALA A 1 148 ? 44.309 -9.164 -46.130 1.00 96.19 148 ALA A N 1
ATOM 1062 C CA . ALA A 1 148 ? 42.944 -9.212 -45.614 1.00 96.19 148 ALA A CA 1
ATOM 1063 C C . ALA A 1 148 ? 42.803 -8.482 -44.267 1.00 96.19 148 ALA A C 1
ATOM 1065 O O . ALA A 1 148 ? 41.840 -7.745 -44.067 1.00 96.19 148 ALA A O 1
ATOM 1066 N N . GLU A 1 149 ? 43.767 -8.639 -43.357 1.00 96.56 149 GLU A N 1
ATOM 1067 C CA . GLU A 1 149 ? 43.779 -7.946 -42.061 1.00 96.56 149 GLU A CA 1
ATOM 1068 C C . GLU A 1 149 ? 44.014 -6.441 -42.222 1.00 96.56 149 GLU A C 1
ATOM 1070 O O . GLU A 1 149 ? 43.375 -5.644 -41.535 1.00 96.56 149 GLU A O 1
ATOM 1075 N N . VAL A 1 150 ? 44.859 -6.033 -43.176 1.00 96.69 150 VAL A N 1
ATOM 1076 C CA . VAL A 1 150 ? 45.063 -4.617 -43.527 1.00 96.69 150 VAL A CA 1
ATOM 1077 C C . VAL A 1 150 ? 43.774 -3.995 -44.077 1.00 96.69 150 VAL A C 1
ATOM 1079 O O . VAL A 1 150 ? 43.397 -2.883 -43.684 1.00 96.69 150 VAL A O 1
ATOM 1082 N N . GLY A 1 151 ? 43.070 -4.717 -44.955 1.00 96.75 151 GLY A N 1
ATOM 1083 C CA . GLY A 1 151 ? 41.756 -4.318 -45.463 1.00 96.75 151 GLY A CA 1
ATOM 1084 C C . GLY A 1 151 ? 40.728 -4.168 -44.339 1.00 96.75 151 GLY A C 1
ATOM 1085 O O . GLY A 1 151 ? 40.134 -3.101 -44.182 1.00 96.75 151 GLY A O 1
ATOM 1086 N N . LEU A 1 152 ? 40.601 -5.186 -43.486 1.00 96.44 152 LEU A N 1
ATOM 1087 C CA . LEU A 1 152 ? 39.665 -5.189 -42.362 1.00 96.44 152 LEU A CA 1
ATOM 1088 C C . LEU A 1 152 ? 39.971 -4.077 -41.344 1.00 96.44 152 LEU A C 1
ATOM 1090 O O . LEU A 1 152 ? 39.062 -3.408 -40.853 1.00 96.44 152 LEU A O 1
ATOM 1094 N N . MET A 1 153 ? 41.250 -3.811 -41.058 1.00 96.81 153 MET A N 1
ATOM 1095 C CA . MET A 1 153 ? 41.664 -2.698 -40.195 1.00 96.81 153 MET A CA 1
ATOM 1096 C C . MET A 1 153 ? 41.214 -1.351 -40.772 1.00 96.81 153 MET A C 1
ATOM 1098 O O . MET A 1 153 ? 40.801 -0.452 -40.032 1.00 96.81 153 MET A O 1
ATOM 1102 N N . THR A 1 154 ? 41.297 -1.201 -42.094 1.00 96.44 154 THR A N 1
ATOM 1103 C CA . THR A 1 154 ? 40.887 0.019 -42.795 1.00 96.44 154 THR A CA 1
ATOM 1104 C C . THR A 1 154 ? 39.375 0.218 -42.688 1.00 96.44 154 THR A C 1
ATOM 1106 O O . THR A 1 154 ? 38.929 1.315 -42.348 1.00 96.44 154 THR A O 1
ATOM 1109 N N . GLU A 1 155 ? 38.586 -0.843 -42.867 1.00 98.00 155 GLU A N 1
ATOM 1110 C CA . GLU A 1 155 ? 37.128 -0.819 -42.700 1.00 98.00 155 GLU A CA 1
ATOM 1111 C C . GLU A 1 155 ? 36.710 -0.456 -41.268 1.00 98.00 155 GLU A C 1
ATOM 1113 O O . GLU A 1 155 ? 35.882 0.439 -41.077 1.00 98.00 155 GLU A O 1
ATOM 1118 N N . TRP A 1 156 ? 37.335 -1.050 -40.246 1.00 98.00 156 TRP A N 1
ATOM 1119 C CA . TRP A 1 156 ? 37.059 -0.698 -38.849 1.00 98.00 156 TRP A CA 1
ATOM 1120 C C . TRP A 1 156 ? 37.404 0.757 -38.520 1.00 98.00 156 TRP A C 1
ATOM 1122 O O . TRP A 1 156 ? 36.643 1.435 -37.822 1.00 98.00 156 TRP A O 1
ATOM 1132 N N . LYS A 1 157 ? 38.525 1.274 -39.042 1.00 96.94 157 LYS A N 1
ATOM 1133 C CA . LYS A 1 157 ? 38.909 2.686 -38.873 1.00 96.94 157 LYS A CA 1
ATOM 1134 C C . LYS A 1 157 ? 37.896 3.621 -39.541 1.00 96.94 157 LYS A C 1
ATOM 1136 O O . LYS A 1 157 ? 37.520 4.622 -38.928 1.00 96.94 157 LYS A O 1
ATOM 1141 N N . LEU A 1 158 ? 37.415 3.288 -40.742 1.00 97.69 158 LEU A N 1
ATOM 1142 C CA . LEU A 1 158 ? 36.361 4.043 -41.431 1.00 97.69 158 LEU A CA 1
ATOM 1143 C C . LEU A 1 158 ? 35.044 4.026 -40.645 1.00 97.69 158 LEU A C 1
ATOM 1145 O O . LEU A 1 158 ? 34.452 5.084 -40.428 1.00 97.69 158 LEU A O 1
ATOM 1149 N N . TYR A 1 159 ? 34.624 2.859 -40.153 1.00 97.44 159 TYR A N 1
ATOM 1150 C CA . TYR A 1 159 ? 33.424 2.710 -39.329 1.00 97.44 159 TYR A CA 1
ATOM 1151 C C . TYR A 1 159 ? 33.502 3.540 -38.040 1.00 97.44 159 TYR A C 1
ATOM 1153 O O . TYR A 1 159 ? 32.582 4.298 -37.731 1.00 97.44 159 TYR A O 1
ATOM 1161 N N . ARG A 1 160 ? 34.631 3.492 -37.321 1.00 97.38 160 ARG A N 1
ATOM 1162 C CA . ARG A 1 160 ? 34.844 4.302 -36.111 1.00 97.38 160 ARG A CA 1
ATOM 1163 C C . ARG A 1 160 ? 34.780 5.805 -36.398 1.00 97.38 160 ARG A C 1
ATOM 1165 O O . ARG A 1 160 ? 34.212 6.556 -35.607 1.00 97.38 160 ARG A O 1
ATOM 1172 N N . VAL A 1 161 ? 35.344 6.256 -37.522 1.00 97.00 161 VAL A N 1
ATOM 1173 C CA . VAL A 1 161 ? 35.253 7.662 -37.954 1.00 97.00 161 VAL A CA 1
ATOM 1174 C C . VAL A 1 161 ? 33.811 8.048 -38.285 1.00 97.00 161 VAL A C 1
ATOM 1176 O O . VAL A 1 161 ? 33.389 9.143 -37.921 1.00 97.00 161 VAL A O 1
ATOM 1179 N N . ALA A 1 162 ? 33.047 7.165 -38.931 1.00 97.06 162 ALA A N 1
ATOM 1180 C CA . ALA A 1 162 ? 31.635 7.403 -39.217 1.00 97.06 162 ALA A CA 1
ATOM 1181 C C . ALA A 1 162 ? 30.813 7.553 -37.925 1.00 97.06 162 ALA A C 1
ATOM 1183 O O . ALA A 1 162 ? 30.059 8.514 -37.807 1.00 97.06 162 ALA A O 1
ATOM 1184 N N . LEU A 1 163 ? 31.027 6.681 -36.930 1.00 96.88 163 LEU A N 1
ATOM 1185 C CA . LEU A 1 163 ? 30.375 6.778 -35.617 1.00 96.88 163 LEU A CA 1
ATOM 1186 C C . LEU A 1 163 ? 30.678 8.101 -34.902 1.00 96.88 163 LEU A C 1
ATOM 1188 O O . LEU A 1 163 ? 29.774 8.711 -34.343 1.00 96.88 163 LEU A O 1
ATOM 1192 N N . ASN A 1 164 ? 31.929 8.571 -34.947 1.00 94.25 164 ASN A N 1
ATOM 1193 C CA . ASN A 1 164 ? 32.325 9.839 -34.322 1.00 94.25 164 ASN A CA 1
ATOM 1194 C C . ASN A 1 164 ? 31.650 11.067 -34.940 1.00 94.25 164 ASN A C 1
ATOM 1196 O O . ASN A 1 164 ? 31.541 12.084 -34.270 1.00 94.25 164 ASN A O 1
ATOM 1200 N N . ARG A 1 165 ? 31.237 10.980 -36.208 1.00 96.69 165 ARG A N 1
ATOM 1201 C CA . ARG A 1 165 ? 30.589 12.075 -36.941 1.00 96.69 165 ARG A CA 1
ATOM 1202 C C . ARG A 1 165 ? 29.067 12.038 -36.849 1.00 96.69 165 ARG A C 1
ATOM 1204 O O . ARG A 1 165 ? 28.439 12.968 -37.334 1.00 96.69 165 ARG A O 1
ATOM 1211 N N . LEU A 1 166 ? 28.468 10.975 -36.299 1.00 95.06 166 LEU A N 1
ATOM 1212 C CA . LEU A 1 166 ? 27.009 10.863 -36.170 1.00 95.06 166 LEU A CA 1
ATOM 1213 C C . LEU A 1 166 ? 26.392 12.031 -35.379 1.00 95.06 166 LEU A C 1
ATOM 1215 O O . LEU A 1 166 ? 25.419 12.581 -35.886 1.00 95.06 166 LEU A O 1
ATOM 1219 N N . PRO A 1 167 ? 26.962 12.476 -34.237 1.00 93.94 167 PRO A N 1
ATOM 1220 C CA . PRO A 1 167 ? 26.402 13.601 -33.485 1.00 93.94 167 PRO A CA 1
ATOM 1221 C C . PRO A 1 167 ? 26.428 14.948 -34.220 1.00 93.94 167 PRO A C 1
ATOM 1223 O O . PRO A 1 167 ? 25.671 15.847 -33.876 1.00 93.94 167 PRO A O 1
ATOM 1226 N N . ASP A 1 168 ? 27.283 15.091 -35.238 1.00 93.69 168 ASP A N 1
ATOM 1227 C CA . ASP A 1 168 ? 27.408 16.322 -36.027 1.00 93.69 168 ASP A CA 1
ATOM 1228 C C . ASP A 1 168 ? 26.426 16.369 -37.217 1.00 93.69 168 ASP A C 1
ATOM 1230 O O . ASP A 1 168 ? 26.415 17.337 -37.985 1.00 93.69 168 ASP A O 1
ATOM 1234 N N . GLN A 1 169 ? 25.632 15.313 -37.435 1.00 92.19 169 GLN A N 1
ATOM 1235 C CA . GLN A 1 169 ? 24.705 15.237 -38.565 1.00 92.19 169 GLN A CA 1
ATOM 1236 C C . GLN A 1 169 ? 23.397 15.987 -38.281 1.00 92.19 169 GLN A C 1
ATOM 1238 O O . GLN A 1 169 ? 22.879 15.939 -37.166 1.00 92.19 169 GLN A O 1
ATOM 1243 N N . PRO A 1 170 ? 22.803 16.644 -39.294 1.00 91.31 170 PRO A N 1
ATOM 1244 C CA . PRO A 1 170 ? 21.490 17.256 -39.140 1.00 91.31 170 PRO A CA 1
ATOM 1245 C C . PRO A 1 170 ? 20.431 16.226 -38.721 1.00 91.31 170 PRO A C 1
ATOM 1247 O O . PRO A 1 170 ? 20.221 15.240 -39.426 1.00 91.31 170 PRO A O 1
ATOM 1250 N N . GLY A 1 171 ? 19.728 16.491 -37.617 1.00 83.69 171 GLY A N 1
ATOM 1251 C CA . GLY A 1 171 ? 18.640 15.637 -37.123 1.00 83.69 171 GLY A CA 1
ATOM 1252 C C . GLY A 1 171 ? 19.066 14.536 -36.149 1.00 83.69 171 GLY A C 1
ATOM 1253 O O . GLY A 1 171 ? 18.245 13.669 -35.854 1.00 83.69 171 GLY A O 1
ATOM 1254 N N . PHE A 1 172 ? 20.316 14.576 -35.681 1.00 82.94 172 PHE A N 1
ATOM 1255 C CA . PHE A 1 172 ? 20.752 13.897 -34.464 1.00 82.94 172 PHE A CA 1
ATOM 1256 C C . PHE A 1 172 ? 20.263 14.660 -33.224 1.00 82.94 172 PHE A C 1
ATOM 1258 O O . PHE A 1 172 ? 19.788 13.993 -32.280 1.00 82.94 172 PHE A O 1
#

Secondary structure (DSSP, 8-state):
-EEEEEEEETTS-EEEEEESS----EEEEEETTEEEEES--SBPPTTT---EEE-GGGTTEEEEEEEETTEEEEEEEETTEE---SSEEEEEEEEPPPPPP-PPP--------HHHHHHHHHHHHHHHHHHHHHHHHHHHHTT---HHHHHHHHHHHHHHHHHHHGGGSTT-

pLDDT: mean 93.66, std 7.6, range [57.72, 98.06]